Protein AF-A0A0R2I8S5-F1 (afdb_monomer_lite)

pLDDT: mean 81.85, std 14.01, range [35.97, 96.25]

Structure (mmCIF, N/CA/C/O backbone):
data_AF-A0A0R2I8S5-F1
#
_entry.id   AF-A0A0R2I8S5-F1
#
loop_
_atom_site.group_PDB
_atom_site.id
_atom_site.type_symbol
_atom_site.label_atom_id
_atom_site.label_alt_id
_atom_site.label_comp_id
_atom_site.label_asym_id
_atom_site.label_entity_id
_atom_site.label_seq_id
_atom_site.pdbx_PDB_ins_code
_atom_site.Cartn_x
_atom_site.Cartn_y
_atom_site.Cartn_z
_atom_site.occupancy
_atom_site.B_iso_or_equiv
_atom_site.auth_seq_id
_atom_site.auth_comp_id
_atom_site.auth_asym_id
_atom_site.auth_atom_id
_atom_site.pdbx_PDB_model_num
ATOM 1 N N . MET A 1 1 ? 10.382 -23.056 -19.246 1.00 35.97 1 MET A N 1
ATOM 2 C CA . MET A 1 1 ? 10.370 -21.751 -18.561 1.00 35.97 1 MET A CA 1
ATOM 3 C C . MET A 1 1 ? 9.095 -21.706 -17.755 1.00 35.97 1 MET A C 1
ATOM 5 O O . MET A 1 1 ? 8.032 -21.832 -18.342 1.00 35.97 1 MET A O 1
ATOM 9 N N . THR A 1 2 ? 9.207 -21.694 -16.434 1.00 38.41 2 THR A N 1
ATOM 10 C CA . THR A 1 2 ? 8.065 -21.572 -15.526 1.00 38.41 2 THR A CA 1
ATOM 11 C C . THR A 1 2 ? 7.582 -20.128 -15.616 1.00 38.41 2 THR A C 1
ATOM 13 O O . THR A 1 2 ? 8.380 -19.228 -15.368 1.00 38.41 2 THR A O 1
ATOM 16 N N . GLU A 1 3 ? 6.334 -19.891 -16.025 1.00 41.81 3 GLU A N 1
ATOM 17 C CA . GLU A 1 3 ? 5.719 -18.571 -15.856 1.00 41.81 3 GLU A CA 1
ATOM 18 C C . GLU A 1 3 ? 5.751 -18.239 -14.361 1.00 41.81 3 GLU A C 1
ATOM 20 O O . GLU A 1 3 ? 5.100 -18.900 -13.551 1.00 41.81 3 GLU A O 1
ATOM 25 N N . LEU A 1 4 ? 6.565 -17.257 -13.977 1.00 50.53 4 LEU A N 1
ATOM 26 C CA . LEU A 1 4 ? 6.399 -16.585 -12.695 1.00 50.53 4 LEU A CA 1
ATOM 27 C C . LEU A 1 4 ? 5.037 -15.891 -12.764 1.00 50.53 4 LEU A C 1
ATOM 29 O O . LEU A 1 4 ? 4.757 -15.211 -13.753 1.00 50.53 4 LEU A O 1
ATOM 33 N N . SER A 1 5 ? 4.170 -16.103 -11.770 1.00 57.09 5 SER A N 1
ATOM 34 C CA . SER A 1 5 ? 2.873 -15.427 -11.754 1.00 57.09 5 SER A CA 1
ATOM 35 C C . SER A 1 5 ? 3.115 -13.920 -11.831 1.00 57.09 5 SER A C 1
ATOM 37 O O . SER A 1 5 ? 3.855 -13.363 -11.020 1.00 57.09 5 SER A O 1
ATOM 39 N N . LYS A 1 6 ? 2.522 -13.264 -12.836 1.00 73.12 6 LYS A N 1
ATOM 40 C CA . LYS A 1 6 ? 2.687 -11.819 -13.064 1.00 73.12 6 LYS A CA 1
ATOM 41 C C . LYS A 1 6 ? 2.231 -10.985 -11.871 1.00 73.12 6 LYS A C 1
ATOM 43 O O . LYS A 1 6 ? 2.703 -9.875 -11.692 1.00 73.12 6 LYS A O 1
ATOM 48 N N . HIS A 1 7 ? 1.365 -11.546 -11.036 1.00 82.44 7 HIS A N 1
ATOM 49 C CA . HIS A 1 7 ? 0.888 -10.952 -9.800 1.00 82.44 7 HIS A CA 1
ATOM 50 C C . HIS A 1 7 ? 1.205 -11.871 -8.621 1.00 82.44 7 HIS A C 1
ATOM 52 O O . HIS A 1 7 ? 1.056 -13.097 -8.706 1.00 82.44 7 HIS A O 1
ATOM 58 N N . LYS A 1 8 ? 1.645 -11.277 -7.516 1.00 84.31 8 LYS A N 1
ATOM 59 C CA . LYS A 1 8 ? 1.837 -11.930 -6.228 1.00 84.31 8 LYS A CA 1
ATOM 60 C C . LYS A 1 8 ? 1.143 -11.098 -5.159 1.00 84.31 8 LYS A C 1
ATOM 62 O O . LYS A 1 8 ? 1.412 -9.909 -5.027 1.00 84.31 8 LYS A O 1
ATOM 67 N N . ILE A 1 9 ? 0.305 -11.758 -4.367 1.00 87.88 9 ILE A N 1
ATOM 68 C CA . ILE A 1 9 ? -0.282 -11.184 -3.159 1.00 87.88 9 ILE A CA 1
ATOM 69 C C . ILE A 1 9 ? 0.291 -11.928 -1.959 1.00 87.88 9 ILE A C 1
ATOM 71 O O . ILE A 1 9 ? 0.277 -13.161 -1.925 1.00 87.88 9 ILE A O 1
ATOM 75 N N . THR A 1 10 ? 0.768 -11.182 -0.970 1.00 87.56 10 THR A N 1
ATOM 76 C CA . THR A 1 10 ? 1.124 -11.707 0.348 1.00 87.56 10 THR A CA 1
ATOM 77 C C . THR A 1 10 ? 0.279 -10.986 1.387 1.00 87.56 10 THR A C 1
ATOM 79 O O . THR A 1 10 ? 0.174 -9.766 1.366 1.00 87.56 10 THR A O 1
ATOM 82 N N . THR A 1 11 ? -0.342 -11.724 2.302 1.00 86.94 11 THR A N 1
ATOM 83 C CA . THR A 1 11 ? -1.042 -11.116 3.434 1.00 86.94 11 THR A CA 1
ATO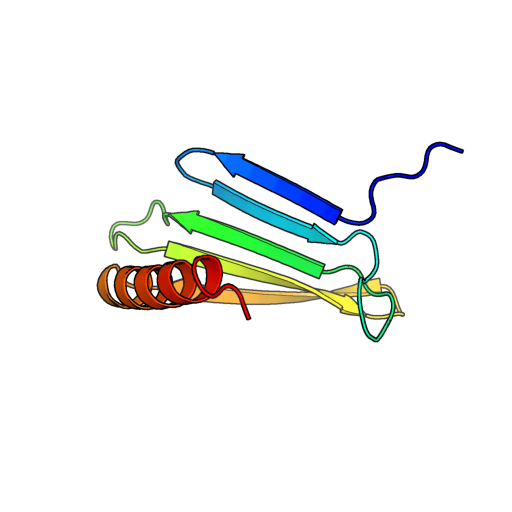M 84 C C . THR A 1 11 ? -0.817 -11.928 4.698 1.00 86.94 11 THR A C 1
A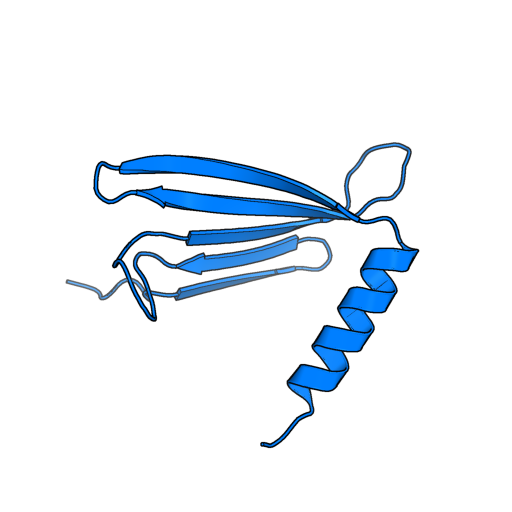TOM 86 O O . THR A 1 11 ? -0.910 -13.157 4.688 1.00 86.94 11 THR A O 1
ATOM 89 N N . ASP A 1 12 ? -0.513 -11.229 5.782 1.00 83.81 12 ASP A N 1
ATOM 90 C CA . ASP A 1 12 ? -0.536 -11.740 7.142 1.00 83.81 12 ASP A CA 1
ATOM 91 C C . ASP A 1 12 ? -1.205 -10.718 8.078 1.00 83.81 12 ASP A C 1
ATOM 93 O O . ASP A 1 12 ? -1.728 -9.689 7.648 1.00 83.81 12 ASP A O 1
ATOM 97 N N . SER A 1 13 ? -1.235 -11.013 9.377 1.00 72.88 13 SER A N 1
ATOM 98 C CA . SER A 1 13 ? -1.906 -10.182 10.382 1.00 72.88 13 SER A CA 1
ATOM 99 C C . SER A 1 13 ? -1.402 -8.733 10.483 1.00 72.88 13 SER A C 1
ATOM 101 O O . SER A 1 13 ? -2.136 -7.900 11.008 1.00 72.88 13 SER A O 1
ATOM 103 N N . ASN A 1 14 ? -0.190 -8.423 10.016 1.00 83.31 14 ASN A N 1
ATOM 104 C CA . ASN A 1 14 ? 0.414 -7.089 10.103 1.00 83.31 14 ASN A CA 1
ATOM 105 C C . ASN A 1 14 ? 0.987 -6.592 8.769 1.00 83.31 14 ASN A C 1
ATOM 107 O O . ASN A 1 14 ? 1.616 -5.538 8.742 1.00 83.31 14 ASN A O 1
ATOM 111 N N . TYR A 1 15 ? 0.793 -7.325 7.679 1.00 87.75 15 TYR A N 1
ATOM 112 C CA . TYR A 1 15 ? 1.393 -6.991 6.399 1.00 87.75 15 TYR A CA 1
ATOM 113 C C . TYR A 1 15 ? 0.465 -7.373 5.253 1.00 87.75 15 TYR A C 1
ATOM 115 O O . TYR A 1 15 ? -0.066 -8.483 5.191 1.00 87.75 15 TYR A O 1
ATOM 123 N N . PHE A 1 16 ? 0.277 -6.441 4.332 1.00 91.44 16 PHE A N 1
ATOM 124 C CA . PHE A 1 16 ? -0.327 -6.690 3.035 1.00 91.44 16 PHE A CA 1
ATOM 125 C C . PHE A 1 16 ? 0.653 -6.243 1.961 1.00 91.44 16 PHE A C 1
ATOM 127 O O . PHE A 1 16 ? 1.186 -5.142 2.037 1.00 91.44 16 PHE A O 1
ATOM 134 N N . ASP A 1 17 ? 0.851 -7.084 0.958 1.00 90.31 17 ASP A N 1
ATOM 135 C CA . ASP A 1 17 ? 1.699 -6.814 -0.188 1.00 90.31 17 ASP A CA 1
ATOM 136 C C . ASP A 1 17 ? 1.023 -7.282 -1.466 1.00 90.31 17 ASP A C 1
ATOM 138 O O . ASP A 1 17 ? 0.550 -8.419 -1.555 1.00 90.31 17 ASP A O 1
ATOM 142 N N . SER A 1 18 ? 0.998 -6.409 -2.462 1.00 89.19 18 SER A N 1
ATOM 143 C CA . SER A 1 18 ? 0.546 -6.721 -3.808 1.00 89.19 18 SER A CA 1
ATOM 144 C C . SER A 1 18 ? 1.603 -6.259 -4.794 1.00 89.19 18 SER A C 1
ATOM 146 O O . SER A 1 18 ? 1.754 -5.060 -5.030 1.00 89.19 18 SER A O 1
ATOM 148 N N . ARG A 1 19 ? 2.286 -7.221 -5.413 1.00 85.38 19 ARG A N 1
ATOM 149 C CA . ARG A 1 19 ? 3.369 -6.987 -6.364 1.00 85.38 19 ARG A CA 1
ATOM 150 C C . ARG A 1 19 ? 3.028 -7.517 -7.747 1.00 85.38 19 ARG A C 1
ATOM 152 O O . ARG A 1 19 ? 2.600 -8.660 -7.896 1.00 85.38 19 ARG A O 1
ATOM 159 N N . TYR A 1 20 ? 3.323 -6.712 -8.753 1.00 80.19 20 TYR A N 1
ATOM 160 C CA . TYR A 1 20 ? 3.187 -7.030 -10.164 1.00 80.19 20 TYR A CA 1
ATOM 161 C C . TYR A 1 20 ? 4.581 -7.090 -10.808 1.00 80.19 20 TYR A C 1
ATOM 163 O O . TYR A 1 20 ? 5.332 -6.118 -10.772 1.00 80.19 20 TYR A O 1
ATOM 171 N N . ALA A 1 21 ? 4.957 -8.245 -11.360 1.00 68.25 21 ALA A N 1
ATOM 172 C CA . ALA A 1 21 ? 6.229 -8.489 -12.048 1.00 68.25 21 ALA A CA 1
ATOM 173 C C . ALA A 1 21 ? 6.110 -8.145 -13.549 1.00 68.25 21 ALA A C 1
ATOM 175 O O . ALA A 1 21 ? 6.320 -8.998 -14.415 1.00 68.25 21 ALA A O 1
ATOM 176 N N . GLY A 1 22 ? 5.712 -6.900 -13.824 1.00 67.69 22 GLY A N 1
ATOM 177 C CA . GLY A 1 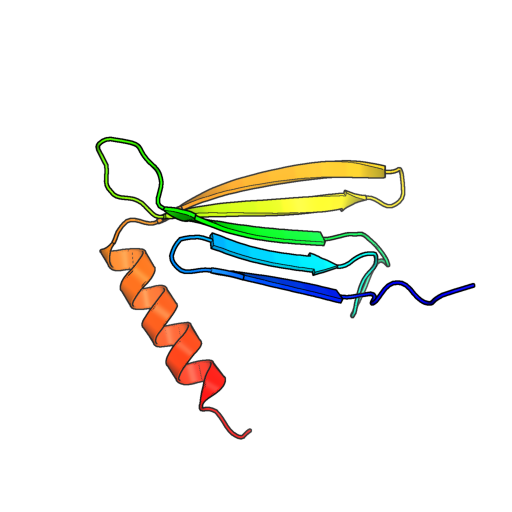22 ? 5.119 -6.444 -15.085 1.00 67.69 22 GLY A CA 1
ATOM 178 C C . GLY A 1 22 ? 3.609 -6.246 -14.928 1.00 67.69 22 GLY A C 1
ATOM 179 O O . GLY A 1 22 ? 3.004 -6.776 -14.001 1.00 67.69 22 GLY A O 1
ATOM 180 N N . GLU A 1 23 ? 2.991 -5.461 -15.796 1.00 57.25 23 GLU A N 1
ATOM 181 C CA . GLU A 1 23 ? 1.630 -4.976 -15.571 1.00 57.25 23 GLU A CA 1
ATOM 182 C C . GLU A 1 23 ? 0.473 -5.926 -15.907 1.00 57.25 23 GLU A C 1
ATOM 184 O O . GLU A 1 23 ? 0.592 -6.868 -16.695 1.00 57.25 23 GLU A O 1
ATOM 189 N N . ASP A 1 24 ? -0.698 -5.531 -15.391 1.00 55.00 24 ASP A N 1
ATOM 190 C CA . ASP A 1 24 ? -2.019 -5.928 -15.877 1.00 55.00 24 ASP A CA 1
ATOM 191 C C . ASP A 1 24 ? -2.655 -4.938 -16.904 1.00 55.00 24 ASP A C 1
ATOM 193 O O . ASP A 1 24 ? -3.622 -5.354 -17.548 1.00 55.00 24 ASP A O 1
ATOM 197 N N . ARG A 1 25 ? -2.216 -3.655 -17.082 1.00 56.19 25 ARG A N 1
ATOM 198 C CA . ARG A 1 25 ? -3.025 -2.637 -17.831 1.00 56.19 25 ARG A CA 1
ATOM 199 C C . ARG A 1 25 ? -2.439 -1.486 -18.713 1.00 56.19 25 ARG A C 1
ATOM 201 O O . ARG A 1 25 ? -3.247 -1.029 -19.515 1.00 56.19 25 ARG A O 1
ATOM 208 N N . ASP A 1 26 ? -1.198 -0.996 -18.677 1.00 60.22 26 ASP A N 1
ATOM 209 C CA . ASP A 1 26 ? -0.759 0.228 -19.418 1.00 60.22 26 ASP A CA 1
ATOM 210 C C . ASP A 1 26 ? 0.711 0.329 -19.980 1.00 60.22 26 ASP A C 1
ATOM 212 O O . ASP A 1 26 ? 0.889 0.430 -21.195 1.00 60.22 26 ASP A O 1
ATOM 216 N N . ASP A 1 27 ? 1.777 0.340 -19.170 1.00 65.06 27 ASP A N 1
ATOM 217 C CA . ASP A 1 27 ? 3.204 0.502 -19.506 1.00 65.06 27 ASP A CA 1
ATOM 218 C C . ASP A 1 27 ? 4.184 -0.713 -19.378 1.00 65.06 27 ASP A C 1
ATOM 220 O O . ASP A 1 27 ? 5.369 -0.556 -19.677 1.00 65.06 27 ASP A O 1
ATOM 224 N N . ASN A 1 28 ? 3.744 -1.927 -19.009 1.00 65.94 28 ASN A N 1
ATOM 225 C CA . ASN A 1 28 ? 4.569 -3.122 -18.694 1.00 65.94 28 ASN A CA 1
ATOM 226 C C . ASN A 1 28 ? 5.552 -3.001 -17.508 1.00 65.94 28 ASN A C 1
ATOM 228 O O . ASN A 1 28 ? 6.371 -3.906 -17.306 1.00 65.94 28 ASN A O 1
ATOM 232 N N . ASN A 1 29 ? 5.459 -1.963 -16.686 1.00 72.56 29 ASN A N 1
ATOM 233 C CA . ASN A 1 29 ? 6.357 -1.771 -15.561 1.00 72.56 29 ASN A CA 1
ATOM 234 C C . ASN A 1 29 ? 5.935 -2.513 -14.283 1.00 72.56 29 ASN A C 1
ATOM 236 O O . ASN A 1 29 ? 4.767 -2.830 -14.034 1.00 72.56 29 ASN A O 1
ATOM 240 N N . ALA A 1 30 ? 6.932 -2.821 -13.452 1.00 79.44 30 ALA A N 1
ATOM 241 C CA . ALA A 1 30 ? 6.717 -3.476 -12.171 1.00 79.44 30 ALA A CA 1
ATOM 242 C C . ALA A 1 30 ? 6.198 -2.482 -11.127 1.00 79.44 30 ALA A C 1
ATOM 244 O O . ALA A 1 30 ? 6.740 -1.392 -10.973 1.00 79.44 30 ALA A O 1
ATOM 245 N N . ASN A 1 31 ? 5.189 -2.902 -10.367 1.00 84.06 31 ASN A N 1
ATOM 246 C CA . ASN A 1 31 ? 4.551 -2.085 -9.340 1.00 84.06 31 ASN A CA 1
ATOM 247 C C . ASN A 1 31 ? 4.357 -2.886 -8.051 1.00 84.06 31 ASN A C 1
ATOM 249 O O . ASN A 1 31 ? 4.024 -4.074 -8.090 1.00 84.06 31 ASN A O 1
ATOM 253 N N . GLU A 1 32 ? 4.520 -2.235 -6.906 1.00 88.06 32 GLU A N 1
ATOM 254 C CA . GLU A 1 32 ? 4.352 -2.825 -5.581 1.00 88.06 32 GLU A CA 1
ATOM 255 C C . GLU A 1 32 ? 3.576 -1.881 -4.665 1.00 88.06 32 GLU A C 1
ATOM 257 O O . GLU A 1 32 ? 3.904 -0.703 -4.545 1.00 88.06 32 GLU A O 1
ATOM 262 N N . LEU A 1 33 ? 2.546 -2.417 -4.010 1.00 90.94 33 LEU A N 1
ATOM 263 C CA . LEU A 1 33 ? 1.863 -1.776 -2.893 1.00 90.94 33 LEU A CA 1
ATOM 264 C C . LEU A 1 33 ? 2.077 -2.629 -1.647 1.00 90.94 33 LEU A C 1
ATOM 266 O O . LEU A 1 33 ? 1.527 -3.728 -1.561 1.00 90.94 33 LEU A O 1
ATOM 270 N N . SER A 1 34 ? 2.786 -2.085 -0.663 1.00 91.38 34 SER A N 1
ATOM 271 C CA . SER A 1 34 ? 2.929 -2.686 0.660 1.00 91.38 34 SER A CA 1
ATOM 272 C C . SER A 1 34 ? 2.240 -1.833 1.728 1.00 91.38 34 SER A C 1
ATOM 274 O O . SER A 1 34 ? 2.337 -0.606 1.732 1.00 91.38 34 SER A O 1
ATOM 276 N N . VAL A 1 35 ? 1.560 -2.480 2.671 1.00 93.06 35 VAL A N 1
ATOM 277 C CA . VAL A 1 35 ? 0.836 -1.840 3.774 1.00 93.06 35 VAL A CA 1
ATOM 278 C 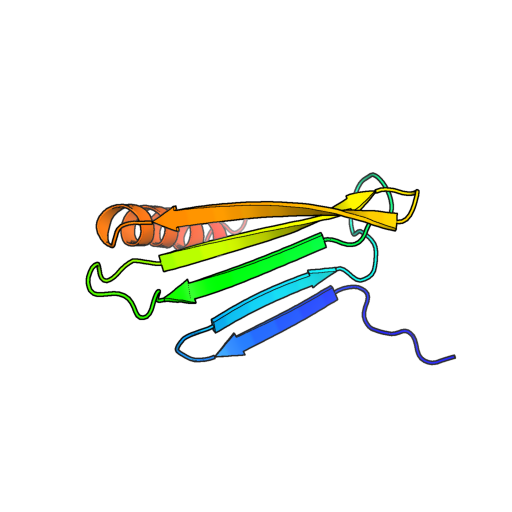C . VAL A 1 35 ? 1.166 -2.550 5.082 1.00 93.06 35 VAL A C 1
ATOM 280 O O . VAL A 1 35 ? 1.014 -3.766 5.182 1.00 93.06 35 VAL A O 1
ATOM 283 N N . GLN A 1 36 ? 1.587 -1.797 6.098 1.00 92.50 36 GLN A N 1
ATOM 284 C CA . GLN A 1 36 ? 1.930 -2.340 7.417 1.00 92.50 36 GLN A CA 1
ATOM 285 C C . GLN A 1 36 ? 1.731 -1.314 8.537 1.00 92.50 36 GLN A C 1
ATOM 287 O O . GLN A 1 36 ? 1.870 -0.115 8.293 1.00 92.50 36 GLN A O 1
ATOM 292 N N . PRO A 1 37 ? 1.423 -1.731 9.777 1.00 90.31 37 PRO A N 1
ATOM 293 C CA . PRO A 1 37 ? 1.483 -0.845 10.930 1.00 90.31 37 PRO A CA 1
ATOM 294 C C . PRO A 1 37 ? 2.888 -0.265 11.097 1.00 90.31 37 PRO A C 1
ATOM 296 O O . PRO A 1 37 ? 3.879 -0.987 11.001 1.00 90.31 37 PRO A O 1
ATOM 299 N N . ASP A 1 38 ? 2.965 1.028 11.393 1.00 85.06 38 ASP A N 1
ATOM 300 C CA . ASP A 1 38 ? 4.207 1.637 11.847 1.00 85.06 38 ASP A CA 1
ATOM 301 C C . ASP A 1 38 ? 4.462 1.230 13.310 1.00 85.06 38 ASP A C 1
ATOM 303 O O . ASP A 1 38 ? 3.550 1.232 14.144 1.00 85.06 38 ASP A O 1
ATOM 307 N N . GLY A 1 39 ? 5.703 0.848 13.610 1.00 72.38 39 GLY A N 1
ATOM 308 C CA . GLY A 1 39 ? 6.159 0.474 14.949 1.00 72.38 39 GLY A CA 1
ATOM 309 C C . GLY A 1 39 ? 6.450 1.670 15.861 1.00 72.38 39 GLY A C 1
ATOM 310 O O . GLY A 1 39 ? 6.814 1.462 17.018 1.00 72.38 39 GLY A O 1
ATOM 311 N N . GLY A 1 40 ? 6.321 2.899 15.350 1.00 73.62 40 GLY A N 1
ATOM 312 C CA . GLY A 1 40 ? 6.480 4.134 16.116 1.00 73.62 40 GLY A CA 1
ATOM 313 C C . GLY A 1 40 ? 5.389 4.391 17.168 1.00 73.62 40 GLY A C 1
ATOM 314 O O . GLY A 1 40 ? 4.365 3.710 17.247 1.00 73.62 40 GLY A O 1
ATOM 315 N N . ASP A 1 41 ? 5.608 5.424 17.988 1.00 70.00 41 ASP A N 1
ATOM 316 C CA . ASP A 1 41 ? 4.701 5.806 19.085 1.00 70.00 41 ASP A CA 1
ATOM 317 C C . ASP A 1 41 ? 3.319 6.254 18.580 1.00 70.00 41 ASP A C 1
ATOM 319 O O . ASP A 1 41 ? 2.276 5.985 19.195 1.00 70.00 41 ASP A O 1
ATOM 323 N N . GLU A 1 42 ? 3.294 6.911 17.421 1.00 70.19 42 GLU A N 1
ATOM 324 C CA . GLU A 1 42 ? 2.071 7.213 16.696 1.00 70.19 42 GLU A CA 1
ATOM 325 C C . GLU A 1 42 ? 1.621 5.941 15.976 1.00 70.19 42 GLU A C 1
ATOM 327 O O . GLU A 1 42 ? 2.134 5.608 14.917 1.00 70.19 42 GLU A O 1
ATOM 332 N N . LYS A 1 43 ? 0.666 5.211 16.562 1.00 82.44 43 LYS A N 1
ATOM 333 C CA . LYS A 1 43 ? 0.069 3.979 16.008 1.00 82.44 43 LYS A CA 1
ATOM 334 C C . LYS A 1 43 ? -0.598 4.224 14.639 1.00 82.44 43 LYS A C 1
ATOM 336 O O . LYS A 1 43 ? -1.831 4.314 14.572 1.00 82.44 43 LYS A O 1
ATOM 341 N N . ARG A 1 44 ? 0.206 4.346 13.585 1.00 91.62 44 ARG A N 1
ATOM 342 C CA . ARG A 1 44 ? -0.165 4.665 12.200 1.00 91.62 44 ARG A CA 1
ATOM 343 C C . ARG A 1 44 ? -0.047 3.437 11.306 1.00 91.62 44 ARG A C 1
ATOM 345 O O . ARG A 1 44 ? 0.481 2.404 11.710 1.00 91.62 44 ARG A O 1
ATOM 352 N N . LEU A 1 45 ? -0.589 3.550 10.101 1.00 92.38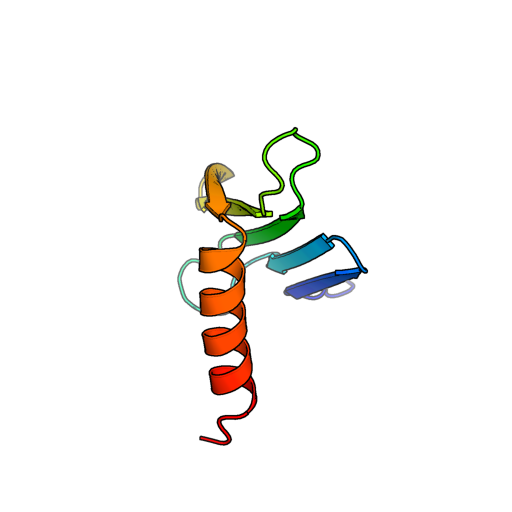 45 LEU A N 1
ATOM 353 C CA . LEU A 1 45 ? -0.465 2.556 9.042 1.00 92.38 45 LEU A CA 1
ATOM 354 C C . LEU A 1 45 ? 0.378 3.154 7.916 1.00 92.38 45 LEU A C 1
ATOM 356 O O . LEU A 1 45 ? -0.010 4.171 7.347 1.00 92.38 45 LEU A O 1
ATOM 360 N N . SER A 1 46 ? 1.511 2.540 7.607 1.00 92.62 46 SER A N 1
ATOM 361 C CA . SER A 1 46 ? 2.399 2.940 6.518 1.00 92.62 46 SER A CA 1
ATOM 362 C C . SER A 1 46 ? 1.992 2.250 5.225 1.00 92.62 46 SER A C 1
ATOM 364 O O . SER A 1 46 ? 1.724 1.048 5.211 1.00 92.62 46 SER A O 1
ATOM 366 N N . LEU A 1 47 ? 1.937 3.027 4.149 1.00 93.25 47 LEU A N 1
ATOM 367 C CA . LEU A 1 47 ? 1.663 2.584 2.791 1.00 93.25 47 LEU A CA 1
ATOM 368 C C . LEU A 1 47 ? 2.876 2.955 1.944 1.00 93.25 47 LEU A C 1
ATOM 370 O O . LEU A 1 47 ? 3.230 4.132 1.859 1.00 93.25 47 LEU A O 1
ATOM 374 N N . LEU A 1 48 ? 3.492 1.956 1.330 1.00 91.50 48 LEU A N 1
ATOM 375 C CA . LEU A 1 48 ? 4.576 2.120 0.378 1.00 91.50 48 LEU A CA 1
ATOM 376 C C . LEU A 1 48 ? 4.048 1.761 -1.006 1.00 91.50 48 LEU A C 1
ATOM 378 O O . LEU A 1 48 ? 3.533 0.660 -1.202 1.00 91.50 48 LEU A O 1
ATOM 382 N N . LEU A 1 49 ? 4.168 2.698 -1.939 1.00 90.50 49 LEU A N 1
ATOM 383 C CA . LEU A 1 49 ? 3.916 2.472 -3.354 1.00 90.50 49 LEU A CA 1
ATOM 384 C C . LEU A 1 49 ? 5.237 2.614 -4.099 1.00 90.50 49 LEU A C 1
ATOM 386 O O . LEU A 1 49 ? 5.818 3.697 -4.088 1.00 90.50 49 LEU A O 1
ATOM 390 N N . THR A 1 50 ? 5.663 1.550 -4.765 1.00 88.88 50 THR A N 1
ATOM 391 C CA . THR A 1 50 ? 6.872 1.529 -5.586 1.00 88.88 50 THR A CA 1
ATOM 392 C C . THR A 1 50 ? 6.498 1.221 -7.031 1.00 88.88 50 THR A C 1
ATOM 394 O O . THR A 1 50 ? 5.758 0.272 -7.287 1.00 88.88 50 THR A O 1
ATOM 397 N N . ASN A 1 51 ? 7.020 2.004 -7.971 1.00 87.31 51 ASN A N 1
ATOM 398 C CA . ASN A 1 51 ? 6.935 1.766 -9.412 1.00 87.31 51 ASN A CA 1
ATOM 399 C C . ASN A 1 51 ? 8.341 1.800 -10.020 1.00 87.31 51 ASN A C 1
ATOM 401 O O . ASN A 1 51 ? 9.236 2.451 -9.487 1.00 87.31 51 ASN A O 1
ATOM 405 N N . TRP A 1 52 ? 8.526 1.122 -11.141 1.00 83.81 52 TRP A N 1
ATOM 406 C CA . TRP A 1 52 ? 9.745 1.160 -11.937 1.00 83.81 52 TRP A CA 1
ATOM 407 C C . TRP A 1 52 ? 9.429 1.804 -13.287 1.00 83.81 52 TRP A C 1
ATOM 409 O O . TRP A 1 52 ? 8.343 1.601 -13.804 1.00 83.81 52 TRP A O 1
ATOM 419 N N . ASP A 1 53 ? 10.316 2.596 -13.879 1.00 81.75 53 ASP A N 1
ATOM 420 C CA . ASP A 1 53 ? 10.131 3.005 -15.279 1.00 81.75 53 ASP A CA 1
ATOM 421 C C . ASP A 1 53 ? 10.705 1.961 -16.255 1.00 81.75 53 ASP A C 1
ATOM 423 O O . ASP A 1 53 ? 11.340 0.977 -15.862 1.00 81.75 53 ASP A O 1
ATOM 427 N N . ALA A 1 54 ? 10.504 2.197 -17.553 1.00 79.62 54 ALA A N 1
ATOM 428 C CA . ALA A 1 54 ? 11.004 1.321 -18.612 1.00 79.62 54 ALA A CA 1
ATOM 429 C C . ALA A 1 54 ? 12.545 1.268 -18.692 1.00 79.62 54 ALA A C 1
ATOM 431 O O . ALA A 1 54 ? 13.093 0.326 -19.268 1.00 79.62 54 ALA A O 1
ATOM 432 N N . ASP A 1 55 ? 13.236 2.258 -18.116 1.00 84.12 55 ASP A N 1
ATOM 433 C CA . ASP A 1 55 ? 14.697 2.308 -18.012 1.00 84.12 55 ASP A CA 1
ATOM 434 C C . ASP A 1 55 ? 15.208 1.599 -16.739 1.00 84.12 55 ASP A C 1
ATOM 436 O O . ASP A 1 55 ? 16.415 1.410 -16.565 1.00 84.12 55 ASP A O 1
ATOM 440 N N . GLY A 1 56 ? 14.295 1.147 -15.871 1.00 81.06 56 GLY A N 1
ATOM 441 C CA . GLY A 1 56 ? 14.590 0.452 -14.626 1.00 81.06 56 GLY A CA 1
ATOM 442 C C . GLY A 1 56 ? 14.904 1.378 -13.450 1.00 81.06 56 GLY A C 1
ATOM 443 O O . GLY A 1 56 ? 15.556 0.933 -12.505 1.00 81.06 56 GLY A O 1
ATOM 444 N N . HIS A 1 57 ? 14.479 2.644 -13.476 1.00 85.12 57 HIS A N 1
ATOM 445 C CA . HIS A 1 57 ? 14.550 3.516 -12.303 1.00 85.12 57 HIS A CA 1
ATOM 446 C C . HIS A 1 57 ? 13.379 3.270 -11.355 1.00 85.12 57 HIS A C 1
ATOM 448 O O . HIS A 1 57 ? 12.228 3.224 -11.781 1.00 85.12 57 HIS A O 1
ATOM 454 N N . GLU A 1 58 ? 13.680 3.173 -10.061 1.00 88.62 58 GLU A N 1
ATOM 455 C CA . GLU A 1 58 ? 12.695 3.010 -8.994 1.00 88.62 58 GLU A CA 1
ATOM 456 C C . GLU A 1 58 ? 12.151 4.369 -8.528 1.00 88.62 58 GLU A C 1
ATOM 458 O O . GLU A 1 58 ? 12.909 5.299 -8.241 1.00 88.62 58 GLU A O 1
ATOM 463 N N . PHE A 1 59 ? 10.829 4.458 -8.414 1.00 87.00 59 PHE A N 1
ATOM 464 C CA . PHE A 1 59 ? 10.097 5.577 -7.838 1.00 87.00 59 PHE A CA 1
ATOM 465 C C . PHE A 1 59 ? 9.254 5.063 -6.680 1.00 87.00 59 PHE A C 1
ATOM 467 O O . PHE A 1 59 ? 8.301 4.311 -6.891 1.00 87.00 59 PHE A O 1
ATOM 474 N N . ASP A 1 60 ? 9.567 5.501 -5.466 1.00 88.44 60 ASP A N 1
ATOM 475 C CA . ASP A 1 60 ? 8.813 5.155 -4.274 1.00 88.44 60 ASP A CA 1
ATOM 476 C C . ASP A 1 60 ? 8.088 6.368 -3.677 1.00 88.44 60 ASP A C 1
ATOM 478 O O . ASP A 1 60 ? 8.513 7.521 -3.755 1.00 88.44 60 ASP A O 1
ATOM 482 N N . ASN A 1 61 ? 6.918 6.111 -3.100 1.00 88.00 61 ASN A N 1
ATOM 483 C CA . ASN A 1 61 ? 6.177 7.079 -2.310 1.00 88.00 61 ASN A CA 1
ATOM 484 C C . ASN A 1 61 ? 5.704 6.415 -1.026 1.00 88.00 61 ASN A C 1
ATOM 486 O O . ASN A 1 61 ? 5.061 5.364 -1.047 1.00 88.00 61 ASN A O 1
ATOM 490 N N . THR A 1 62 ? 5.987 7.071 0.097 1.00 88.06 62 THR A N 1
ATOM 491 C CA . THR A 1 62 ? 5.514 6.640 1.411 1.00 88.06 62 THR A CA 1
ATOM 492 C C . THR A 1 62 ? 4.399 7.560 1.889 1.00 88.06 62 THR A C 1
ATOM 494 O O . THR A 1 62 ? 4.569 8.777 1.968 1.00 88.06 62 THR A O 1
ATOM 497 N N . PHE A 1 63 ? 3.263 6.970 2.252 1.00 90.06 63 PHE A N 1
ATOM 498 C CA . PHE A 1 63 ? 2.145 7.650 2.898 1.00 90.06 63 PHE A CA 1
ATOM 499 C C . PHE A 1 63 ? 1.871 7.017 4.264 1.00 90.06 63 PHE A C 1
ATOM 501 O O . PHE A 1 63 ? 2.098 5.824 4.452 1.00 90.06 63 PHE A O 1
ATOM 508 N N . SER A 1 64 ? 1.378 7.792 5.233 1.00 92.12 64 SER A N 1
ATOM 509 C CA . SER A 1 64 ? 1.013 7.252 6.549 1.00 92.12 64 SER A CA 1
ATOM 510 C C . SER A 1 64 ? -0.392 7.670 6.957 1.00 92.12 64 SER A C 1
ATOM 512 O O . SER A 1 64 ? -0.715 8.855 7.058 1.00 92.12 64 SER A O 1
ATOM 514 N N . LEU A 1 65 ? -1.229 6.678 7.236 1.00 93.69 65 LEU A N 1
ATOM 515 C CA . LEU A 1 65 ? -2.597 6.880 7.681 1.00 93.69 65 LEU A CA 1
ATOM 516 C C . LEU A 1 65 ? -2.666 6.864 9.202 1.00 93.69 65 LEU A C 1
ATOM 518 O O . LEU A 1 65 ? -2.117 5.991 9.880 1.00 93.69 65 LEU A O 1
ATOM 522 N N . THR A 1 66 ? -3.417 7.807 9.746 1.00 93.38 66 THR A N 1
ATOM 523 C CA . THR A 1 66 ? -3.968 7.697 11.092 1.00 93.38 66 THR A CA 1
ATOM 524 C C . THR A 1 66 ? -4.958 6.528 11.169 1.00 93.38 66 THR A C 1
ATOM 526 O O . THR A 1 66 ? -5.453 6.013 10.164 1.00 93.38 66 THR A O 1
ATOM 529 N N . LYS A 1 67 ? -5.323 6.118 12.390 1.00 91.25 67 LYS A N 1
ATOM 530 C CA . LYS A 1 67 ? -6.360 5.089 12.587 1.00 91.25 67 LYS A CA 1
ATOM 531 C C . LYS A 1 67 ? -7.726 5.484 12.034 1.00 91.25 67 LYS A C 1
ATOM 533 O O . LYS A 1 67 ? -8.509 4.603 11.695 1.00 91.25 67 LYS A O 1
ATOM 538 N N . GLU A 1 68 ? -8.048 6.774 12.021 1.00 94.56 68 GLU A N 1
ATOM 539 C CA . GLU A 1 68 ? -9.317 7.259 11.480 1.00 94.56 68 GLU A CA 1
ATOM 540 C C . GLU A 1 68 ? -9.344 7.118 9.959 1.00 94.56 68 GLU A C 1
ATOM 542 O O . GLU A 1 68 ? -10.246 6.477 9.424 1.00 94.56 68 GLU A O 1
ATOM 547 N N . GLU A 1 69 ? -8.304 7.596 9.277 1.00 95.19 69 GLU A N 1
ATOM 548 C CA . GLU A 1 69 ? -8.167 7.456 7.824 1.00 95.19 69 GLU A CA 1
ATOM 549 C C . GLU A 1 69 ? -8.134 5.983 7.401 1.00 95.19 69 GLU A C 1
ATOM 551 O O . GLU A 1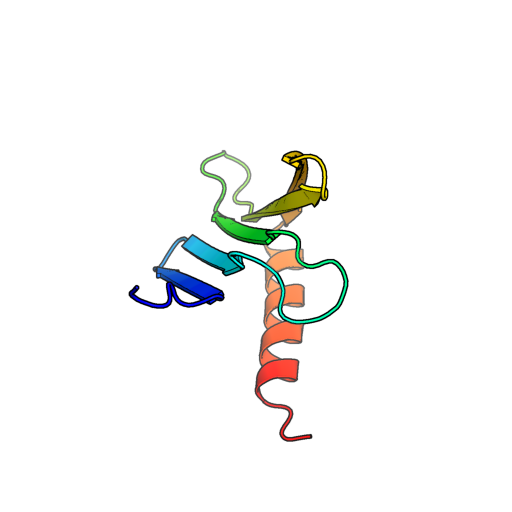 69 ? -8.826 5.598 6.461 1.00 95.19 69 GLU A O 1
ATOM 556 N N . ALA A 1 70 ? -7.423 5.126 8.143 1.00 92.62 70 ALA A N 1
ATOM 557 C CA . ALA A 1 70 ? -7.398 3.687 7.883 1.00 92.62 70 ALA A CA 1
ATOM 558 C C . ALA A 1 70 ? -8.791 3.035 8.005 1.00 92.62 70 ALA A C 1
ATOM 560 O O . ALA A 1 70 ? -9.128 2.145 7.226 1.00 92.62 70 ALA A O 1
ATOM 561 N N . ARG A 1 71 ? -9.638 3.484 8.946 1.00 94.00 71 ARG A N 1
ATOM 562 C CA . ARG A 1 71 ? -11.027 2.997 9.070 1.00 94.00 71 ARG A CA 1
ATOM 563 C C . ARG A 1 71 ? -11.901 3.443 7.902 1.00 94.00 71 ARG A C 1
ATOM 565 O O . ARG A 1 71 ? -12.712 2.651 7.419 1.00 94.00 71 ARG A O 1
ATOM 572 N N . LEU A 1 72 ? -11.744 4.687 7.454 1.00 96.25 72 LEU A N 1
ATOM 573 C CA . LEU A 1 72 ? -12.468 5.211 6.295 1.00 96.25 72 LEU A CA 1
ATOM 574 C C . LEU A 1 72 ? -12.057 4.466 5.020 1.00 96.25 72 LEU A C 1
ATOM 576 O O . LEU A 1 72 ? -12.927 4.009 4.279 1.00 96.25 72 LEU A O 1
ATOM 580 N N . LEU A 1 73 ? -10.753 4.242 4.823 1.00 93.38 73 LEU A N 1
ATOM 581 C CA . LEU A 1 73 ? -10.233 3.418 3.733 1.00 93.38 73 LEU A CA 1
ATOM 582 C C . LEU A 1 73 ? -10.781 1.985 3.800 1.00 93.38 73 LEU A C 1
ATOM 584 O O . LEU A 1 73 ? -11.281 1.474 2.804 1.00 93.38 73 LEU A O 1
ATOM 588 N N . GLY A 1 74 ? -10.767 1.352 4.976 1.00 92.62 74 GLY A N 1
ATOM 589 C CA . GLY A 1 74 ? -11.326 0.010 5.161 1.00 92.62 74 GLY A CA 1
ATOM 590 C C . GLY A 1 74 ? -12.819 -0.074 4.825 1.00 92.62 74 GLY A C 1
ATOM 591 O O . GLY A 1 74 ? -13.263 -1.049 4.218 1.00 92.62 74 GLY A O 1
ATOM 592 N N . SER A 1 75 ? -13.589 0.966 5.157 1.00 95.50 75 SER A N 1
ATOM 593 C CA . SER A 1 75 ? -15.013 1.061 4.805 1.00 95.50 75 SER A CA 1
ATOM 594 C C . SER A 1 75 ? -15.212 1.147 3.291 1.00 95.50 75 SER A C 1
ATOM 596 O O . SER A 1 75 ? -16.050 0.430 2.745 1.00 95.50 75 SER A O 1
ATOM 598 N N . LEU A 1 76 ? -14.406 1.969 2.608 1.00 95.69 76 LEU A N 1
ATOM 599 C CA . LEU A 1 76 ? -14.413 2.080 1.148 1.00 95.69 76 LEU A CA 1
ATOM 600 C C . LEU A 1 76 ? -14.085 0.736 0.483 1.00 95.69 76 LEU A C 1
ATOM 602 O O . LEU A 1 76 ? -14.844 0.279 -0.367 1.00 95.69 76 LEU A O 1
ATOM 606 N N . LEU A 1 77 ? -12.992 0.088 0.897 1.00 92.62 77 LEU A N 1
ATOM 607 C CA . LEU A 1 77 ? -12.548 -1.195 0.340 1.00 92.62 77 LEU A CA 1
ATOM 608 C C . LEU A 1 77 ? -13.577 -2.307 0.571 1.00 92.62 77 LEU A C 1
ATOM 610 O O . LEU A 1 77 ? -13.862 -3.078 -0.341 1.00 92.62 77 LEU A O 1
ATOM 614 N N . THR A 1 78 ? -14.169 -2.364 1.768 1.00 93.25 78 THR A N 1
ATOM 615 C CA . THR A 1 78 ? -15.227 -3.335 2.086 1.00 93.25 78 THR A CA 1
ATOM 616 C C . THR A 1 78 ? -16.444 -3.108 1.202 1.00 93.25 78 THR A C 1
ATOM 618 O O . THR A 1 78 ? -16.954 -4.057 0.618 1.00 93.25 78 THR A O 1
ATOM 621 N N . SER A 1 79 ? -16.894 -1.856 1.070 1.00 94.38 79 SER A N 1
ATOM 622 C CA . SER A 1 79 ? -18.033 -1.525 0.212 1.00 94.38 79 SER A CA 1
ATOM 623 C C . SER A 1 79 ? -17.770 -1.882 -1.247 1.00 94.38 79 SER A C 1
ATOM 625 O O . SER A 1 79 ? -18.678 -2.366 -1.910 1.00 94.38 79 SER A O 1
ATOM 627 N N . TRP A 1 80 ? -16.554 -1.644 -1.743 1.00 93.50 80 TRP A N 1
ATOM 628 C CA . TRP A 1 80 ? -16.172 -1.981 -3.112 1.00 93.50 80 TRP A CA 1
ATOM 629 C C . TRP A 1 80 ? -16.105 -3.497 -3.337 1.00 93.50 80 TRP A C 1
ATOM 631 O O . TRP A 1 80 ? -16.621 -3.988 -4.330 1.00 93.50 80 TRP A O 1
ATOM 641 N N . GLY A 1 81 ? -15.538 -4.263 -2.400 1.00 90.62 81 GLY A N 1
ATOM 642 C CA . GLY A 1 81 ? -15.412 -5.719 -2.539 1.00 90.62 81 GLY A CA 1
ATOM 643 C C . GLY A 1 81 ? -16.731 -6.499 -2.450 1.00 90.62 81 GLY A C 1
ATOM 644 O O . GLY A 1 81 ? -16.751 -7.680 -2.779 1.00 90.62 81 GLY A O 1
ATOM 645 N N . GLN A 1 82 ? -17.814 -5.870 -1.983 1.00 91.56 82 GLN A N 1
ATOM 646 C CA . GLN A 1 82 ? -19.170 -6.441 -1.969 1.00 91.56 82 GLN A CA 1
ATOM 647 C C . GLN A 1 82 ? -20.026 -5.967 -3.157 1.00 91.56 82 GLN A C 1
ATOM 649 O O . GLN A 1 82 ? -21.191 -6.344 -3.266 1.00 91.56 82 GLN A O 1
ATOM 654 N N . ASP A 1 83 ? -19.485 -5.101 -4.013 1.00 84.00 83 ASP A N 1
ATOM 655 C CA . ASP A 1 83 ? -20.183 -4.566 -5.175 1.00 84.00 83 ASP A CA 1
ATOM 656 C C . ASP A 1 83 ? -20.139 -5.601 -6.313 1.00 84.00 83 ASP A C 1
ATOM 658 O O . ASP A 1 83 ? -19.107 -5.788 -6.950 1.00 84.00 83 ASP A O 1
ATOM 662 N N . GLU A 1 84 ? -21.249 -6.309 -6.551 1.00 65.56 84 GLU A N 1
ATOM 663 C CA . GLU A 1 84 ? -21.373 -7.354 -7.590 1.00 65.56 84 GLU A CA 1
ATOM 664 C C . GLU A 1 84 ? -21.575 -6.795 -9.018 1.00 65.56 84 GLU A C 1
ATOM 666 O O . GLU A 1 84 ? -22.124 -7.482 -9.883 1.00 65.56 84 GLU A O 1
ATOM 671 N N . ARG A 1 85 ? -21.200 -5.537 -9.272 1.00 56.03 85 ARG A N 1
ATOM 672 C CA . ARG A 1 85 ? -21.365 -4.897 -10.588 1.00 56.03 85 ARG A CA 1
ATOM 673 C C . ARG A 1 85 ? -20.440 -5.451 -11.667 1.00 56.03 85 ARG A C 1
ATOM 675 O O . ARG A 1 85 ? -19.241 -5.665 -11.390 1.00 56.03 85 ARG A O 1
#

Sequence (85 aa):
MTELSKHKITTDSNYFDSRYAGEDRDDNNANELSVQPDGGDEKRLSLLLTNWDADGHEFDNTFSLTKEEARLLGSLLTSWGQDER

Radius of gyration: 15.14 Å; chains: 1; bounding box: 36×29×39 Å

Organism: NCBI:txid396268

Foldseek 3Di:
DDPDPQWDWDDDPFKTKIWGCFDPDDQRKIKMWMWGFDPDPQRKIKIKIWIAHPVGDIDIDIDIGHPVRVVVVVVVVVVVVPPPD

Secondary structure (DSSP, 8-state):
-----SEEEEEETTEEEEEESS-SSSS---EEEEEEE--SSS--EEEEEEEE-TT--EEEEEEEE-HHHHHHHHHHHHHHHT---